Protein AF-A0AA38VR57-F1 (afdb_monomer_lite)

Structure (mmCIF, N/CA/C/O backbone):
data_AF-A0AA38VR57-F1
#
_entry.id   AF-A0AA38VR57-F1
#
loop_
_atom_site.group_PDB
_atom_site.id
_atom_site.type_symbol
_atom_site.label_atom_id
_atom_site.label_alt_id
_atom_site.label_comp_id
_atom_site.label_asym_id
_atom_site.label_entity_id
_atom_site.label_seq_id
_atom_site.pdbx_PDB_ins_code
_atom_site.Cartn_x
_atom_site.Cartn_y
_atom_site.Cartn_z
_atom_site.occupancy
_atom_site.B_iso_or_equiv
_atom_site.auth_seq_id
_atom_site.auth_comp_id
_atom_site.auth_asym_id
_atom_site.auth_atom_id
_atom_site.pdbx_PDB_model_num
ATOM 1 N N . ASN A 1 1 ? 16.086 68.504 -66.318 1.00 46.09 1 ASN A N 1
ATOM 2 C CA . ASN A 1 1 ? 17.319 67.705 -66.179 1.00 46.09 1 ASN A CA 1
ATOM 3 C C . ASN A 1 1 ? 16.968 66.318 -65.694 1.00 46.09 1 ASN A C 1
ATOM 5 O O . ASN A 1 1 ? 16.689 66.130 -64.519 1.00 46.09 1 ASN A O 1
ATOM 9 N N . ASN A 1 2 ? 16.895 65.403 -66.658 1.00 40.47 2 ASN A N 1
ATOM 10 C CA . ASN A 1 2 ? 16.592 63.986 -66.500 1.00 40.47 2 ASN A CA 1
ATOM 11 C C . ASN A 1 2 ? 17.772 63.270 -65.837 1.00 40.47 2 ASN A C 1
ATOM 13 O O . ASN A 1 2 ? 18.887 63.416 -66.328 1.00 40.47 2 ASN A O 1
ATOM 17 N N . ASN A 1 3 ? 17.522 62.457 -64.809 1.00 44.88 3 ASN A N 1
ATOM 18 C CA . ASN A 1 3 ? 18.455 61.413 -64.392 1.00 44.88 3 ASN A CA 1
ATOM 19 C C . ASN A 1 3 ? 17.760 60.052 -64.471 1.00 44.88 3 ASN A C 1
ATOM 21 O O . ASN A 1 3 ? 16.764 59.792 -63.799 1.00 44.88 3 ASN A O 1
ATOM 25 N N . ASN A 1 4 ? 18.306 59.239 -65.373 1.00 42.28 4 ASN A N 1
ATOM 26 C CA . ASN A 1 4 ? 17.893 57.904 -65.771 1.00 42.28 4 ASN A CA 1
ATOM 27 C C . ASN A 1 4 ? 18.107 56.882 -64.647 1.00 42.28 4 ASN A C 1
ATOM 29 O O . ASN A 1 4 ? 19.244 56.664 -64.236 1.00 42.28 4 ASN A O 1
ATOM 33 N N . ASN A 1 5 ? 17.051 56.167 -64.258 1.00 47.72 5 ASN A N 1
ATOM 34 C CA . ASN A 1 5 ? 17.167 54.860 -63.610 1.00 47.72 5 ASN A CA 1
ATOM 35 C C . ASN A 1 5 ? 16.905 53.778 -64.664 1.00 47.72 5 ASN A C 1
ATOM 37 O O . ASN A 1 5 ? 15.767 53.358 -64.865 1.00 47.72 5 ASN A O 1
ATOM 41 N N . ASN A 1 6 ? 17.962 53.348 -65.356 1.00 47.97 6 ASN A N 1
ATOM 42 C CA . ASN A 1 6 ? 17.912 52.167 -66.214 1.00 47.97 6 ASN A CA 1
ATOM 43 C C . ASN A 1 6 ? 18.216 50.919 -65.377 1.00 47.97 6 ASN A C 1
ATOM 45 O O . ASN A 1 6 ? 19.360 50.672 -64.999 1.00 47.97 6 ASN A O 1
ATOM 49 N N . ASN A 1 7 ? 17.172 50.128 -65.131 1.00 48.41 7 ASN A N 1
ATOM 50 C CA . ASN A 1 7 ? 17.270 48.723 -64.750 1.00 48.41 7 ASN A CA 1
ATOM 51 C C . ASN A 1 7 ? 17.900 47.934 -65.904 1.00 48.41 7 ASN A C 1
ATOM 53 O O . ASN A 1 7 ? 17.244 47.714 -66.920 1.00 48.41 7 ASN A O 1
ATOM 57 N N . ASN A 1 8 ? 19.136 47.465 -65.734 1.00 44.84 8 ASN A N 1
ATOM 58 C CA . ASN A 1 8 ? 19.707 46.435 -66.598 1.00 44.84 8 ASN A CA 1
ATOM 59 C C . ASN A 1 8 ? 19.659 45.080 -65.886 1.00 44.84 8 ASN A C 1
ATOM 61 O O . ASN A 1 8 ? 20.440 44.801 -64.978 1.00 44.84 8 ASN A O 1
ATOM 65 N N . ASN A 1 9 ? 18.726 44.244 -66.344 1.00 49.62 9 ASN A N 1
ATOM 66 C CA . ASN A 1 9 ? 18.709 42.803 -66.131 1.00 49.62 9 ASN A CA 1
ATOM 67 C C . ASN A 1 9 ? 19.935 42.179 -66.809 1.00 49.62 9 ASN A C 1
ATOM 69 O O . ASN A 1 9 ? 19.985 42.120 -68.036 1.00 49.62 9 ASN A O 1
ATOM 73 N N . ASN A 1 10 ? 20.879 41.654 -66.030 1.00 44.00 10 ASN A N 1
ATOM 74 C CA . ASN A 1 10 ? 21.883 40.726 -66.544 1.00 44.00 10 ASN A CA 1
ATOM 75 C C . ASN A 1 10 ? 21.468 39.290 -66.208 1.00 44.00 10 ASN A C 1
ATOM 77 O O . ASN A 1 10 ? 21.680 38.801 -65.100 1.00 44.00 10 ASN A O 1
ATOM 81 N N . ASN A 1 11 ? 20.885 38.627 -67.207 1.00 48.88 11 ASN A N 1
ATOM 82 C CA . ASN A 1 11 ? 20.801 37.174 -67.295 1.00 48.88 11 ASN A CA 1
ATOM 83 C C . ASN A 1 11 ? 22.211 36.608 -67.499 1.00 48.88 11 ASN A C 1
ATOM 85 O O . ASN A 1 11 ? 22.776 36.783 -68.574 1.00 48.88 11 ASN A O 1
ATOM 89 N N . ASN A 1 12 ? 22.735 35.869 -66.522 1.00 45.16 12 ASN A N 1
ATOM 90 C CA . ASN A 1 12 ? 23.847 34.948 -66.746 1.00 45.16 12 ASN A CA 1
ATOM 91 C C . ASN A 1 12 ? 23.388 33.523 -66.422 1.00 45.16 12 ASN A C 1
ATOM 93 O O . ASN A 1 12 ? 23.375 33.095 -65.270 1.00 45.16 12 ASN A O 1
ATOM 97 N N . ASN A 1 13 ? 23.011 32.800 -67.479 1.00 50.00 13 ASN A N 1
ATOM 98 C CA . ASN A 1 13 ? 22.913 31.346 -67.495 1.00 50.00 13 ASN A CA 1
ATOM 99 C C . ASN A 1 13 ? 24.318 30.757 -67.330 1.00 50.00 13 ASN A C 1
ATOM 101 O O . ASN A 1 13 ? 25.125 30.865 -68.249 1.00 50.00 13 ASN A O 1
ATOM 105 N N . ASN A 1 14 ? 24.584 30.081 -66.214 1.00 44.97 14 ASN A N 1
ATOM 106 C CA . ASN A 1 14 ? 25.700 29.143 -66.107 1.00 44.97 14 ASN A CA 1
ATOM 107 C C . ASN A 1 14 ? 25.153 27.757 -65.752 1.00 44.97 14 ASN A C 1
ATOM 109 O O . ASN A 1 14 ? 24.898 27.442 -64.591 1.00 44.97 14 ASN A O 1
ATOM 113 N N . ASN A 1 15 ? 24.976 26.936 -66.789 1.00 50.12 15 ASN A N 1
ATOM 114 C CA . ASN A 1 15 ? 24.781 25.495 -66.679 1.00 50.12 15 ASN A CA 1
ATOM 115 C C . ASN A 1 15 ? 26.107 24.846 -66.267 1.00 50.12 15 ASN A C 1
ATOM 117 O O . ASN A 1 15 ? 26.969 24.624 -67.114 1.00 50.12 15 ASN A O 1
ATOM 121 N N . ASN A 1 16 ? 26.251 24.493 -64.990 1.00 45.62 16 ASN A N 1
ATOM 122 C CA . ASN A 1 16 ? 27.310 23.594 -64.536 1.00 45.62 16 ASN A CA 1
ATOM 123 C C . ASN A 1 16 ? 26.733 22.188 -64.326 1.00 45.62 16 ASN A C 1
ATOM 125 O O . ASN A 1 16 ? 26.230 21.859 -63.253 1.00 45.62 16 ASN A O 1
ATOM 129 N N . ASN A 1 17 ? 26.829 21.356 -65.366 1.00 46.78 17 ASN A N 1
ATOM 130 C CA . ASN A 1 17 ? 26.665 19.907 -65.266 1.00 46.78 17 ASN A CA 1
ATOM 131 C C . ASN A 1 17 ? 27.941 19.298 -64.668 1.00 46.78 17 ASN A C 1
ATOM 133 O O . ASN A 1 17 ? 28.891 19.016 -65.396 1.00 46.78 17 ASN A O 1
ATOM 137 N N . ASN A 1 18 ? 27.952 19.059 -63.357 1.00 42.88 18 ASN A N 1
ATOM 138 C CA . ASN A 1 18 ? 28.965 18.219 -62.716 1.00 42.88 18 ASN A CA 1
ATOM 139 C C . ASN A 1 18 ? 28.418 16.794 -62.547 1.00 42.88 18 ASN A C 1
ATOM 141 O O . ASN A 1 18 ? 27.719 16.490 -61.581 1.00 42.88 18 ASN A O 1
ATOM 145 N N . ASN A 1 19 ? 28.758 15.919 -63.497 1.00 46.53 19 ASN A N 1
ATOM 146 C CA . ASN A 1 19 ? 28.608 14.469 -63.370 1.00 46.53 19 ASN A CA 1
ATOM 147 C C . ASN A 1 19 ? 29.646 13.933 -62.371 1.00 46.53 19 ASN A C 1
ATOM 149 O O . ASN A 1 19 ? 30.775 13.619 -62.745 1.00 46.53 19 ASN A O 1
ATOM 153 N N . ASN A 1 20 ? 29.256 13.802 -61.103 1.00 45.47 20 ASN A N 1
ATOM 154 C CA . ASN A 1 20 ? 30.040 13.074 -60.108 1.00 45.47 20 ASN A CA 1
ATOM 155 C C . ASN A 1 20 ? 29.712 11.575 -60.178 1.00 45.47 20 ASN A C 1
ATOM 157 O O . ASN A 1 20 ? 28.766 11.098 -59.553 1.00 45.47 20 ASN A O 1
ATOM 161 N N . ASN A 1 21 ? 30.529 10.831 -60.927 1.00 49.72 21 ASN A N 1
ATOM 162 C CA . ASN A 1 21 ? 30.615 9.374 -60.836 1.00 49.72 21 ASN A CA 1
ATOM 163 C C . ASN A 1 21 ? 31.304 8.983 -59.519 1.00 49.72 21 ASN A C 1
ATOM 165 O O . ASN A 1 21 ? 32.524 8.837 -59.473 1.00 49.72 21 ASN A O 1
ATOM 169 N N . ASN A 1 22 ? 30.523 8.783 -58.457 1.00 48.41 22 ASN A N 1
ATOM 170 C CA . ASN A 1 22 ? 31.012 8.173 -57.222 1.00 48.41 22 ASN A CA 1
ATOM 171 C C . ASN A 1 22 ? 30.665 6.679 -57.211 1.00 48.41 22 ASN A C 1
ATOM 173 O O . ASN A 1 22 ? 29.542 6.282 -56.902 1.00 48.41 22 ASN A O 1
ATOM 177 N N . ASN A 1 23 ? 31.659 5.851 -57.544 1.00 51.09 23 ASN A N 1
ATOM 178 C CA . ASN A 1 23 ? 31.654 4.414 -57.279 1.00 51.09 23 ASN A CA 1
ATOM 179 C C . ASN A 1 23 ? 31.620 4.179 -55.760 1.00 51.09 23 ASN A C 1
ATOM 181 O O . ASN A 1 23 ? 32.651 4.208 -55.089 1.00 51.09 23 ASN A O 1
ATOM 185 N N . ASN A 1 24 ? 30.426 3.945 -55.219 1.00 51.12 24 ASN A N 1
ATOM 186 C CA . ASN A 1 24 ? 30.230 3.609 -53.813 1.00 51.12 24 ASN A CA 1
ATOM 187 C C . ASN A 1 24 ? 30.479 2.107 -53.592 1.00 51.12 24 ASN A C 1
ATOM 189 O O . ASN A 1 24 ? 29.567 1.291 -53.716 1.00 51.12 24 ASN A O 1
ATOM 193 N N . ASN A 1 25 ? 31.708 1.746 -53.214 1.00 60.03 25 ASN A N 1
ATOM 194 C CA . ASN A 1 25 ? 31.976 0.497 -52.496 1.00 60.03 25 ASN A CA 1
ATOM 195 C C . ASN A 1 25 ? 31.296 0.575 -51.117 1.00 60.03 25 ASN A C 1
ATOM 197 O O . ASN A 1 25 ? 31.858 1.113 -50.164 1.00 60.03 25 ASN A O 1
ATOM 201 N N . ILE A 1 26 ? 30.063 0.077 -51.019 1.00 59.81 26 ILE A N 1
ATOM 202 C CA . ILE A 1 26 ? 29.307 0.003 -49.764 1.00 59.81 26 ILE A CA 1
ATOM 203 C C . ILE A 1 26 ? 29.828 -1.204 -48.980 1.00 59.81 26 ILE A C 1
ATOM 205 O O . ILE A 1 26 ? 29.540 -2.351 -49.318 1.00 59.81 26 ILE A O 1
ATOM 209 N N . ALA A 1 27 ? 30.620 -0.947 -47.939 1.00 66.44 27 ALA A N 1
ATOM 210 C CA . ALA A 1 27 ? 30.938 -1.960 -46.939 1.00 66.44 27 ALA A CA 1
ATOM 211 C C . ALA A 1 27 ? 29.632 -2.473 -46.292 1.00 66.44 27 ALA A C 1
ATOM 213 O O . ALA A 1 27 ? 28.723 -1.668 -46.058 1.00 66.44 27 ALA A O 1
ATOM 214 N N . PRO A 1 28 ? 29.506 -3.783 -45.999 1.00 67.81 28 PRO A N 1
ATOM 215 C CA . PRO A 1 28 ? 28.326 -4.306 -45.321 1.00 67.81 28 PRO A CA 1
ATOM 216 C C . PRO A 1 28 ? 28.147 -3.595 -43.970 1.00 67.81 28 PRO A C 1
ATOM 218 O O . PRO A 1 28 ? 29.144 -3.290 -43.306 1.00 67.81 28 PRO A O 1
ATOM 221 N N . PRO A 1 29 ? 26.901 -3.310 -43.547 1.00 69.38 29 PRO A N 1
ATOM 222 C CA . PRO A 1 29 ? 26.659 -2.687 -42.254 1.00 69.38 29 PRO A CA 1
ATOM 223 C C . PRO A 1 29 ? 27.287 -3.553 -41.152 1.00 69.38 29 PRO A C 1
ATOM 225 O O . PRO A 1 29 ? 27.213 -4.783 -41.238 1.00 69.38 29 PRO A O 1
ATOM 228 N N . PRO A 1 30 ? 27.905 -2.950 -40.118 1.00 68.44 30 PRO A N 1
ATOM 229 C CA . PRO A 1 30 ? 28.429 -3.721 -39.003 1.00 68.44 30 PRO A CA 1
ATOM 230 C C . PRO A 1 30 ? 27.287 -4.559 -38.429 1.00 68.44 30 PRO A C 1
ATOM 232 O O . PRO A 1 30 ? 26.210 -4.025 -38.150 1.00 68.44 30 PRO A O 1
ATOM 235 N N . PHE A 1 31 ? 27.517 -5.866 -38.284 1.00 62.00 31 PHE A N 1
ATOM 236 C CA . PHE A 1 31 ? 26.607 -6.770 -37.591 1.00 62.00 31 PHE A CA 1
ATOM 237 C C . PHE A 1 31 ? 26.287 -6.160 -36.222 1.00 62.00 31 PHE A C 1
ATOM 239 O O . PHE A 1 31 ? 27.109 -6.204 -35.306 1.00 62.00 31 PHE A O 1
ATOM 246 N N . ARG A 1 32 ? 25.101 -5.552 -36.076 1.00 63.62 32 ARG A N 1
ATOM 247 C CA . ARG A 1 32 ? 24.577 -5.239 -34.750 1.00 63.62 32 ARG A CA 1
ATOM 248 C C . ARG A 1 32 ? 24.351 -6.587 -34.078 1.00 63.62 32 ARG A C 1
ATOM 250 O O . ARG A 1 32 ? 23.602 -7.390 -34.642 1.00 63.62 32 ARG A O 1
ATOM 257 N N . PRO A 1 33 ? 24.953 -6.861 -32.907 1.00 67.25 33 PRO A N 1
ATOM 258 C CA . PRO A 1 33 ? 24.466 -7.970 -32.104 1.00 67.25 33 PRO A CA 1
ATOM 259 C C . PRO A 1 33 ? 22.957 -7.760 -31.908 1.00 67.25 33 PRO A C 1
ATOM 261 O O . PRO A 1 33 ? 22.529 -6.597 -31.829 1.00 67.25 33 PRO A O 1
ATOM 264 N N . PRO A 1 34 ? 22.142 -8.833 -31.877 1.00 62.31 34 PRO A N 1
ATOM 265 C CA . PRO A 1 34 ? 20.724 -8.695 -31.567 1.00 62.31 34 PRO A CA 1
ATOM 266 C C . PRO A 1 34 ? 20.645 -7.833 -30.316 1.00 62.31 34 PRO A C 1
ATOM 268 O O . PRO A 1 34 ? 21.359 -8.113 -29.351 1.00 62.31 34 PRO A O 1
ATOM 271 N N . SER A 1 35 ? 19.894 -6.728 -30.379 1.00 63.88 35 SER A N 1
ATOM 272 C CA . SER A 1 35 ? 19.738 -5.829 -29.241 1.00 63.88 35 SER A CA 1
ATOM 273 C C . SER A 1 35 ? 19.383 -6.708 -28.056 1.00 63.88 35 SER A C 1
ATOM 275 O O . SER A 1 35 ? 18.309 -7.312 -28.064 1.00 63.88 35 SER A O 1
ATOM 277 N N . GLN A 1 36 ? 20.310 -6.875 -27.110 1.00 64.62 36 GLN A N 1
ATOM 278 C CA . GLN A 1 36 ? 20.028 -7.619 -25.897 1.00 64.62 36 GLN A CA 1
ATOM 279 C C . GLN A 1 36 ? 18.834 -6.902 -25.293 1.00 64.62 36 GLN A C 1
ATOM 281 O O . GLN A 1 36 ? 18.963 -5.750 -24.876 1.00 64.62 36 GLN A O 1
ATOM 286 N N . ALA A 1 37 ? 17.659 -7.532 -25.363 1.00 66.06 37 ALA A N 1
ATOM 287 C CA . ALA A 1 37 ? 16.491 -7.027 -24.678 1.00 66.06 37 ALA A CA 1
ATOM 288 C C . ALA A 1 37 ? 16.947 -6.843 -23.234 1.00 66.06 37 ALA A C 1
ATOM 290 O O . ALA A 1 37 ? 17.426 -7.792 -22.604 1.00 66.06 37 ALA A O 1
ATOM 291 N N . SER A 1 38 ? 16.948 -5.595 -22.773 1.00 67.94 38 SER A N 1
ATOM 292 C CA . SER A 1 38 ? 17.384 -5.263 -21.429 1.00 67.94 38 SER A CA 1
ATOM 293 C C . SER A 1 38 ? 16.610 -6.152 -20.465 1.00 67.94 38 SER A C 1
ATOM 295 O O . SER A 1 38 ? 15.400 -6.335 -20.617 1.00 67.94 38 SER A O 1
ATOM 297 N N . HIS A 1 39 ? 17.324 -6.761 -19.514 1.00 76.56 39 HIS A N 1
ATOM 298 C CA . HIS A 1 39 ? 16.710 -7.652 -18.535 1.00 76.56 39 HIS A CA 1
ATOM 299 C C . HIS A 1 39 ? 15.471 -6.957 -17.947 1.00 76.56 39 HIS A C 1
ATOM 301 O O . HIS A 1 39 ? 15.585 -5.788 -17.575 1.00 76.56 39 HIS A O 1
ATOM 307 N N . PRO A 1 40 ? 14.303 -7.618 -17.844 1.00 75.62 40 PRO A N 1
ATOM 308 C CA . PRO A 1 40 ? 13.045 -6.949 -17.507 1.00 75.62 40 PRO A CA 1
ATOM 309 C C . PRO A 1 40 ? 13.106 -6.168 -16.187 1.00 75.62 40 PRO A C 1
ATOM 311 O O . PRO A 1 40 ? 12.442 -5.150 -16.045 1.00 75.62 40 PRO A O 1
ATOM 314 N N . ALA A 1 41 ? 13.974 -6.576 -15.254 1.00 75.88 41 ALA A N 1
ATOM 315 C CA . ALA A 1 41 ? 14.236 -5.847 -14.007 1.00 75.88 41 ALA A CA 1
ATOM 316 C C . ALA A 1 41 ? 14.845 -4.438 -14.178 1.00 75.88 41 ALA A C 1
ATOM 318 O O . ALA A 1 41 ? 14.770 -3.618 -13.264 1.00 75.88 41 ALA A O 1
ATOM 319 N N . LEU A 1 42 ? 15.466 -4.159 -15.324 1.00 76.44 42 LEU A N 1
ATOM 320 C CA . LEU A 1 42 ? 16.041 -2.859 -15.674 1.00 76.44 42 LEU A CA 1
ATOM 321 C C . LEU A 1 42 ? 15.040 -1.955 -16.404 1.00 76.44 42 LEU A C 1
ATOM 323 O O . LEU A 1 42 ? 15.339 -0.786 -16.634 1.00 76.44 42 LEU A O 1
ATOM 327 N N . LEU A 1 43 ? 13.867 -2.476 -16.779 1.00 79.50 43 LEU A N 1
ATOM 328 C CA . LEU A 1 43 ? 12.809 -1.662 -17.364 1.00 79.50 43 LEU A CA 1
ATOM 329 C C . LEU A 1 43 ? 12.263 -0.707 -16.301 1.00 79.50 43 LEU A C 1
ATOM 331 O O . LEU A 1 43 ? 11.990 -1.111 -15.166 1.00 79.50 43 LEU A O 1
ATOM 335 N N . LEU A 1 44 ? 12.065 0.553 -16.692 1.00 74.31 44 LEU A N 1
ATOM 336 C CA . LEU A 1 44 ? 11.533 1.592 -15.813 1.00 74.31 44 LEU A CA 1
ATOM 337 C C . LEU A 1 44 ? 10.200 1.161 -15.191 1.00 74.31 44 LEU A C 1
ATOM 339 O O . LEU A 1 44 ? 10.016 1.327 -13.992 1.00 74.31 44 LEU A O 1
ATOM 343 N N . ASP A 1 45 ? 9.322 0.529 -15.970 1.00 71.81 45 ASP A N 1
ATOM 344 C CA . ASP A 1 45 ? 8.023 0.039 -15.497 1.00 71.81 45 ASP A CA 1
ATOM 345 C C . ASP A 1 45 ? 8.170 -0.988 -14.370 1.00 71.81 45 ASP A C 1
ATOM 347 O O . ASP A 1 45 ? 7.422 -0.972 -13.392 1.00 71.81 45 ASP A O 1
ATOM 351 N N . HIS A 1 46 ? 9.168 -1.870 -14.471 1.00 73.50 46 HIS A N 1
ATOM 352 C CA . HIS A 1 46 ? 9.429 -2.878 -13.450 1.00 73.50 46 HIS A CA 1
ATOM 353 C C . HIS A 1 46 ? 9.924 -2.235 -12.151 1.00 73.50 46 HIS A C 1
ATOM 355 O O . HIS A 1 46 ? 9.457 -2.573 -11.064 1.00 73.50 46 HIS A O 1
ATOM 361 N N . GLN A 1 47 ? 10.823 -1.258 -12.262 1.00 78.75 47 GLN A N 1
ATOM 362 C CA . GLN A 1 47 ? 11.337 -0.507 -11.116 1.00 78.75 47 GLN A CA 1
ATOM 363 C C . GLN A 1 47 ? 10.257 0.382 -10.486 1.00 78.75 47 GLN A C 1
ATOM 365 O O . GLN A 1 47 ? 10.160 0.474 -9.261 1.00 78.75 47 GLN A O 1
ATOM 370 N N . GLN A 1 48 ? 9.404 0.998 -11.308 1.00 77.69 48 GLN A N 1
ATOM 371 C CA . GLN A 1 48 ? 8.314 1.854 -10.857 1.00 77.69 48 GLN A CA 1
ATOM 372 C C . GLN A 1 48 ? 7.273 1.085 -10.050 1.00 77.69 48 GLN A C 1
ATOM 374 O O . GLN A 1 48 ? 6.814 1.620 -9.049 1.00 77.69 48 GLN A O 1
ATOM 379 N N . ARG A 1 49 ? 6.956 -0.172 -10.389 1.00 75.12 49 ARG A N 1
ATOM 380 C CA . ARG A 1 49 ? 6.026 -1.009 -9.599 1.00 75.12 49 ARG A CA 1
ATOM 381 C C . ARG A 1 49 ? 6.472 -1.161 -8.149 1.00 75.12 49 ARG A C 1
ATOM 383 O O . ARG A 1 49 ? 5.685 -0.973 -7.224 1.00 75.12 49 ARG A O 1
ATOM 390 N N . TRP A 1 50 ? 7.751 -1.464 -7.943 1.00 70.56 50 TRP A N 1
ATOM 391 C CA . TRP A 1 50 ? 8.327 -1.632 -6.604 1.00 70.56 50 TRP A CA 1
ATOM 392 C C . TRP A 1 50 ? 8.530 -0.287 -5.907 1.00 70.56 50 TRP A C 1
ATOM 394 O O . TRP A 1 50 ? 8.509 -0.191 -4.680 1.00 70.56 50 TRP A O 1
ATOM 404 N N . PHE A 1 51 ? 8.686 0.777 -6.693 1.00 76.00 51 PHE A N 1
ATOM 405 C CA . PHE A 1 51 ? 8.776 2.129 -6.177 1.00 76.00 51 PHE A CA 1
ATOM 406 C C . PHE A 1 51 ? 7.414 2.741 -5.813 1.00 76.00 51 PHE A C 1
ATOM 408 O O . PHE A 1 51 ? 7.358 3.543 -4.889 1.00 76.00 51 PHE A O 1
ATOM 415 N N . THR A 1 52 ? 6.311 2.426 -6.480 1.00 76.62 52 THR A N 1
ATOM 416 C CA . THR A 1 52 ? 4.997 2.998 -6.149 1.00 76.62 52 THR A CA 1
ATOM 417 C C . THR A 1 52 ? 4.253 2.101 -5.169 1.00 76.62 52 THR A C 1
ATOM 419 O O . THR A 1 52 ? 3.624 2.605 -4.238 1.00 76.62 52 THR A O 1
ATOM 422 N N . GLY A 1 53 ? 4.352 0.780 -5.335 1.00 77.25 53 GLY A N 1
ATOM 423 C CA . GLY A 1 53 ? 3.478 -0.186 -4.675 1.00 77.25 53 GLY A CA 1
ATOM 424 C C . GLY A 1 53 ? 2.088 -0.299 -5.297 1.00 77.25 53 GLY A C 1
ATOM 425 O O . GLY A 1 53 ? 1.228 -0.966 -4.725 1.00 77.25 53 GLY A O 1
ATOM 426 N N . TRP A 1 54 ? 1.874 0.364 -6.436 1.00 79.12 54 TRP A N 1
ATOM 427 C CA . TRP A 1 54 ? 0.646 0.365 -7.231 1.00 79.12 54 TRP A CA 1
ATOM 428 C C . TRP A 1 54 ? 0.980 -0.112 -8.651 1.00 79.12 54 TRP A C 1
ATOM 430 O O . TRP A 1 54 ? 2.120 0.011 -9.096 1.00 79.12 54 TRP A O 1
ATOM 440 N N . GLY A 1 55 ? -0.009 -0.614 -9.393 1.00 76.88 55 GLY A N 1
ATOM 441 C CA . GLY A 1 55 ? 0.185 -0.950 -10.810 1.00 76.88 55 GLY A CA 1
ATOM 442 C C . GLY A 1 55 ? 0.887 -2.280 -11.086 1.00 76.88 55 GLY A C 1
ATOM 443 O O . GLY A 1 55 ? 1.414 -2.476 -12.180 1.00 76.88 55 GLY A O 1
ATOM 444 N N . ASP A 1 56 ? 0.918 -3.186 -10.110 1.00 80.38 56 ASP A N 1
ATOM 445 C CA . ASP A 1 56 ? 1.342 -4.574 -10.308 1.00 80.38 56 ASP A CA 1
ATOM 446 C C . ASP A 1 56 ? 0.171 -5.537 -10.582 1.00 80.38 56 ASP A C 1
ATOM 448 O O . ASP A 1 56 ? 0.402 -6.681 -10.960 1.00 80.38 56 ASP A O 1
ATOM 452 N N . ASP A 1 57 ? -1.073 -5.071 -10.429 1.00 82.62 57 ASP A N 1
ATOM 453 C CA . ASP A 1 57 ? -2.298 -5.781 -10.808 1.00 82.62 57 ASP A CA 1
ATOM 454 C C . ASP A 1 57 ? -2.703 -5.396 -12.242 1.00 82.62 57 ASP A C 1
ATOM 456 O O . ASP A 1 57 ? -3.030 -4.228 -12.474 1.00 82.62 57 ASP A O 1
ATOM 460 N N . PRO A 1 58 ? -2.703 -6.333 -13.209 1.00 77.44 58 PRO A N 1
ATOM 461 C CA . PRO A 1 58 ? -3.095 -6.039 -14.587 1.00 77.44 58 PRO A CA 1
ATOM 462 C C . PRO A 1 58 ? -4.586 -5.701 -14.734 1.00 77.44 58 PRO A C 1
ATOM 464 O O . PRO A 1 58 ? -4.982 -5.174 -15.771 1.00 77.44 58 PRO A O 1
ATOM 467 N N . PHE A 1 59 ? -5.413 -5.995 -13.725 1.00 78.75 59 PHE A N 1
ATOM 468 C CA . PHE A 1 59 ? -6.853 -5.734 -13.747 1.00 78.75 59 PHE A CA 1
ATOM 469 C C . PHE A 1 59 ? -7.248 -4.453 -12.997 1.00 78.75 59 PHE A C 1
ATOM 471 O O . PHE A 1 59 ? -8.419 -4.064 -13.028 1.00 78.75 59 PHE A O 1
ATOM 478 N N . ASP A 1 60 ? -6.308 -3.791 -12.313 1.00 77.19 60 ASP A N 1
ATOM 479 C CA . ASP A 1 60 ? -6.594 -2.566 -11.568 1.00 77.19 60 ASP A CA 1
ATOM 480 C C . ASP A 1 60 ? -6.391 -1.329 -12.453 1.00 77.19 60 ASP A C 1
ATOM 482 O O . ASP A 1 60 ? -5.271 -0.906 -12.732 1.00 77.19 60 ASP A O 1
ATOM 486 N N . ASN A 1 61 ? -7.503 -0.719 -12.870 1.00 70.06 61 ASN A N 1
ATOM 487 C CA . ASN A 1 61 ? -7.514 0.517 -13.658 1.00 70.06 61 ASN A CA 1
ATOM 488 C C . ASN A 1 61 ? -7.391 1.786 -12.791 1.00 70.06 61 ASN A C 1
ATOM 490 O O . ASN A 1 61 ? -7.614 2.896 -13.279 1.00 70.06 61 ASN A O 1
ATOM 494 N N . ALA A 1 62 ? -7.106 1.656 -11.489 1.00 72.00 62 ALA A N 1
ATOM 495 C CA . ALA A 1 62 ? -6.961 2.811 -10.616 1.00 72.00 62 ALA A CA 1
ATOM 496 C C . ALA A 1 62 ? -5.735 3.664 -11.003 1.00 72.00 62 ALA A C 1
ATOM 498 O O . ALA A 1 62 ? -4.668 3.123 -11.306 1.00 72.00 62 ALA A O 1
ATOM 499 N N . PRO A 1 63 ? -5.840 5.005 -10.931 1.00 70.06 63 PRO A N 1
ATOM 500 C CA . PRO A 1 63 ? -4.701 5.879 -11.167 1.00 70.06 63 PRO A CA 1
ATOM 501 C C . PRO A 1 63 ? -3.582 5.559 -10.170 1.00 70.06 63 PRO A C 1
ATOM 503 O O . PRO A 1 63 ? -3.777 5.591 -8.949 1.00 70.06 63 PRO A O 1
ATOM 506 N N . GLN A 1 64 ? -2.407 5.238 -10.707 1.00 76.38 64 GLN A N 1
ATOM 507 C CA . GLN A 1 64 ? -1.238 4.868 -9.920 1.00 76.38 64 GLN A CA 1
ATOM 508 C C . GLN A 1 64 ? -0.722 6.094 -9.169 1.00 76.38 64 GLN A C 1
ATOM 510 O O . GLN A 1 64 ? -0.522 7.165 -9.742 1.00 76.38 64 GLN A O 1
ATOM 515 N N . LYS A 1 65 ? -0.529 5.946 -7.858 1.00 80.81 65 LYS A N 1
ATOM 516 C CA . LYS A 1 65 ? -0.048 7.037 -7.010 1.00 80.81 65 LYS A CA 1
ATOM 517 C C . LYS A 1 65 ? 1.470 7.005 -6.927 1.00 80.81 65 LYS A C 1
ATOM 519 O O . LYS A 1 65 ? 2.054 5.971 -6.607 1.00 80.81 65 LYS A O 1
ATOM 524 N N . THR A 1 66 ? 2.087 8.165 -7.118 1.00 76.06 66 THR A N 1
ATOM 525 C CA . THR A 1 66 ? 3.522 8.359 -6.906 1.00 76.06 66 THR A CA 1
ATOM 526 C C . THR A 1 66 ? 3.752 8.906 -5.497 1.00 76.06 66 THR A C 1
ATOM 528 O O . THR A 1 66 ? 3.232 9.973 -5.167 1.00 76.06 66 THR A O 1
ATOM 531 N N . PRO A 1 67 ? 4.506 8.209 -4.634 1.00 73.62 67 PRO A N 1
ATOM 532 C CA . PRO A 1 67 ? 4.856 8.741 -3.324 1.00 73.62 67 PRO A CA 1
ATOM 533 C C . PRO A 1 67 ? 5.762 9.975 -3.471 1.00 73.62 67 PRO A C 1
ATOM 535 O O . PRO A 1 67 ? 6.716 9.969 -4.246 1.00 73.62 67 PRO A O 1
ATOM 538 N N . SER A 1 68 ? 5.475 11.030 -2.704 1.00 77.50 68 SER A N 1
ATOM 539 C CA . SER A 1 68 ? 6.084 12.367 -2.837 1.00 77.50 68 SER A CA 1
ATOM 540 C C . SER A 1 68 ? 7.558 12.462 -2.428 1.00 77.50 68 SER A C 1
ATOM 542 O O . SER A 1 68 ? 8.184 13.492 -2.654 1.00 77.50 68 SER A O 1
ATOM 544 N N . LEU A 1 69 ? 8.127 11.404 -1.845 1.00 76.06 69 LEU A N 1
ATOM 545 C CA . LEU A 1 69 ? 9.501 11.401 -1.335 1.00 76.06 69 LEU A CA 1
ATOM 546 C C . LEU A 1 69 ? 10.563 11.322 -2.455 1.00 76.06 69 LEU A C 1
ATOM 548 O O . LEU A 1 69 ? 11.730 11.596 -2.211 1.00 76.06 69 LEU A O 1
ATOM 552 N N . GLY A 1 70 ? 10.182 10.966 -3.688 1.00 78.75 70 GLY A N 1
ATOM 553 C CA . GLY A 1 70 ? 11.121 10.785 -4.803 1.00 78.75 70 GLY A CA 1
ATOM 554 C C . GLY A 1 70 ? 12.015 9.541 -4.663 1.00 78.75 70 GLY A C 1
ATOM 555 O O . GLY A 1 70 ? 12.117 8.938 -3.594 1.00 78.75 70 GLY A O 1
ATOM 556 N N . LEU A 1 71 ? 12.662 9.131 -5.762 1.00 76.56 71 LEU A N 1
ATOM 557 C CA . LEU A 1 71 ? 13.428 7.874 -5.838 1.00 76.56 71 LEU A CA 1
ATOM 558 C C . LEU A 1 71 ? 14.527 7.790 -4.762 1.00 76.56 71 LEU A C 1
ATOM 560 O O . LEU A 1 71 ? 14.565 6.834 -3.989 1.00 76.56 71 LEU A O 1
ATOM 564 N N . VAL A 1 72 ? 15.358 8.832 -4.663 1.00 80.69 72 VAL A N 1
ATOM 565 C CA . VAL A 1 72 ? 16.539 8.886 -3.781 1.00 80.69 72 VAL A CA 1
ATOM 566 C C . VAL A 1 72 ? 16.185 8.680 -2.305 1.00 80.69 72 VAL A C 1
ATOM 568 O O . VAL A 1 72 ? 16.862 7.939 -1.596 1.00 80.69 72 VAL A O 1
ATOM 571 N N . TRP A 1 73 ? 15.105 9.291 -1.823 1.00 76.69 73 TRP A N 1
ATOM 572 C CA . TRP A 1 73 ? 14.733 9.165 -0.414 1.00 76.69 73 TRP A CA 1
ATOM 573 C C . TRP A 1 73 ? 13.991 7.862 -0.129 1.00 76.69 73 TRP A C 1
ATOM 575 O O . TRP A 1 73 ? 14.168 7.268 0.931 1.00 76.69 73 TRP A O 1
ATOM 585 N N . THR A 1 74 ? 13.205 7.346 -1.079 1.00 78.50 74 THR A N 1
ATOM 586 C CA . THR A 1 74 ? 12.558 6.038 -0.879 1.00 78.50 74 THR A CA 1
ATOM 587 C C . THR A 1 74 ? 13.529 4.864 -0.848 1.00 78.50 74 THR A C 1
ATOM 589 O O . THR A 1 74 ? 13.184 3.820 -0.305 1.00 78.50 74 THR A O 1
ATOM 592 N N . THR A 1 75 ? 14.732 5.005 -1.407 1.00 79.88 75 THR A N 1
ATOM 593 C CA . THR A 1 75 ? 15.762 3.966 -1.288 1.00 79.88 75 THR A CA 1
ATOM 594 C C . THR A 1 75 ? 16.398 3.918 0.104 1.00 79.88 75 THR A C 1
ATOM 596 O O . THR A 1 75 ? 17.053 2.936 0.428 1.00 79.88 75 THR A O 1
ATOM 599 N N . GLN A 1 76 ? 16.196 4.943 0.942 1.00 87.44 76 GLN A N 1
ATOM 600 C CA . GLN A 1 76 ? 16.749 5.007 2.302 1.00 87.44 76 GLN A CA 1
ATOM 601 C C . GLN A 1 76 ? 15.806 4.450 3.379 1.00 87.44 76 GLN A C 1
ATOM 603 O O . GLN A 1 76 ? 16.216 4.281 4.526 1.00 87.44 76 GLN A O 1
ATOM 608 N N . ILE A 1 77 ? 14.543 4.168 3.044 1.00 86.25 77 ILE A N 1
ATOM 609 C CA . ILE A 1 77 ? 13.560 3.653 4.005 1.00 86.25 77 ILE A CA 1
ATOM 610 C C . ILE A 1 77 ? 13.527 2.124 3.992 1.00 86.25 77 ILE A C 1
ATOM 612 O O . ILE A 1 77 ? 13.476 1.488 2.942 1.00 86.25 77 ILE A O 1
ATOM 616 N N . ALA A 1 78 ? 13.523 1.525 5.183 1.00 88.00 78 ALA A N 1
ATOM 617 C CA . ALA A 1 78 ? 13.606 0.074 5.346 1.00 88.00 78 ALA A CA 1
ATOM 618 C C . ALA A 1 78 ? 12.297 -0.668 5.023 1.00 88.00 78 ALA A C 1
ATOM 620 O O . ALA A 1 78 ? 12.329 -1.870 4.773 1.00 88.00 78 ALA A O 1
ATOM 621 N N . ALA A 1 79 ? 11.148 0.017 5.052 1.00 90.25 79 ALA A N 1
ATOM 622 C CA . ALA A 1 79 ? 9.850 -0.595 4.794 1.00 90.25 79 ALA A CA 1
ATOM 623 C C . ALA A 1 79 ? 8.881 0.365 4.095 1.00 90.25 79 ALA A C 1
ATOM 625 O O . ALA A 1 79 ? 8.878 1.572 4.346 1.00 90.25 79 ALA A O 1
ATOM 626 N N . ARG A 1 80 ? 8.036 -0.190 3.222 1.00 88.44 80 ARG A N 1
ATOM 627 C CA . ARG A 1 80 ? 7.052 0.541 2.420 1.00 88.44 80 ARG A CA 1
ATOM 628 C C . ARG A 1 80 ? 5.742 -0.224 2.373 1.00 88.44 80 ARG A C 1
ATOM 630 O O . ARG A 1 80 ? 5.714 -1.393 1.988 1.00 88.44 80 ARG A O 1
ATOM 637 N N . ILE A 1 81 ? 4.660 0.459 2.731 1.00 90.50 81 ILE A N 1
ATOM 638 C CA . ILE A 1 81 ? 3.316 -0.115 2.766 1.00 90.50 81 ILE A CA 1
ATOM 639 C C . ILE A 1 81 ? 2.392 0.724 1.884 1.00 90.50 81 ILE A C 1
ATOM 641 O O . ILE A 1 81 ? 2.286 1.937 2.067 1.00 90.50 81 ILE A O 1
ATOM 645 N N . ALA A 1 82 ? 1.711 0.075 0.943 1.00 90.25 82 ALA A N 1
ATOM 646 C CA . ALA A 1 82 ? 0.652 0.679 0.147 1.00 90.25 82 ALA A CA 1
ATOM 647 C C . ALA A 1 82 ? -0.710 0.425 0.809 1.00 90.25 82 ALA A C 1
ATOM 649 O O . ALA A 1 82 ? -1.029 -0.695 1.217 1.00 90.25 82 ALA A O 1
ATOM 650 N N . LEU A 1 83 ? -1.510 1.487 0.928 1.00 92.00 83 LEU A N 1
ATOM 651 C CA . LEU A 1 83 ? -2.840 1.442 1.529 1.00 92.00 83 LEU A CA 1
ATOM 652 C C . LEU A 1 83 ? -3.9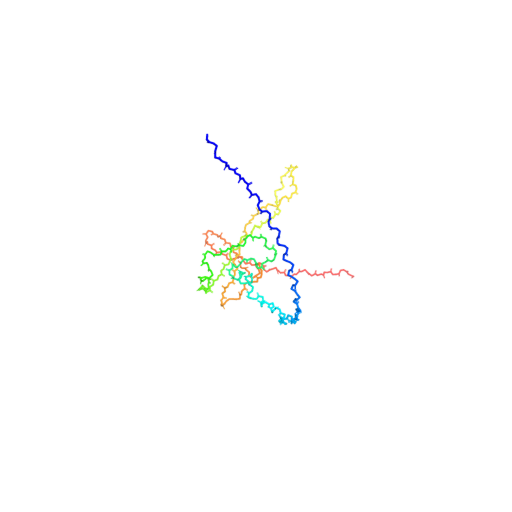12 1.504 0.447 1.00 92.00 83 LEU A C 1
ATOM 654 O O . LEU A 1 83 ? -4.049 2.510 -0.254 1.00 92.00 83 LEU A O 1
ATOM 658 N N . PHE A 1 84 ? -4.720 0.455 0.370 1.00 90.81 84 PHE A N 1
ATOM 659 C CA . PHE A 1 84 ? -5.805 0.348 -0.595 1.00 90.81 84 PHE A CA 1
ATOM 660 C C . PHE A 1 84 ? -7.153 0.560 0.080 1.00 90.81 84 PHE A C 1
ATOM 662 O O . PHE A 1 84 ? -7.370 0.157 1.223 1.00 90.81 84 PHE A O 1
ATOM 669 N N . LYS A 1 85 ? -8.084 1.175 -0.648 1.00 91.56 85 LYS A N 1
ATOM 670 C CA . LYS A 1 85 ? -9.485 1.323 -0.253 1.00 91.56 85 LYS A CA 1
ATOM 671 C C . LYS A 1 85 ? -10.340 0.929 -1.449 1.00 91.56 85 LYS A C 1
ATOM 673 O O . LYS A 1 85 ? -10.252 1.588 -2.480 1.00 91.56 85 LYS A O 1
ATOM 678 N N . ARG A 1 8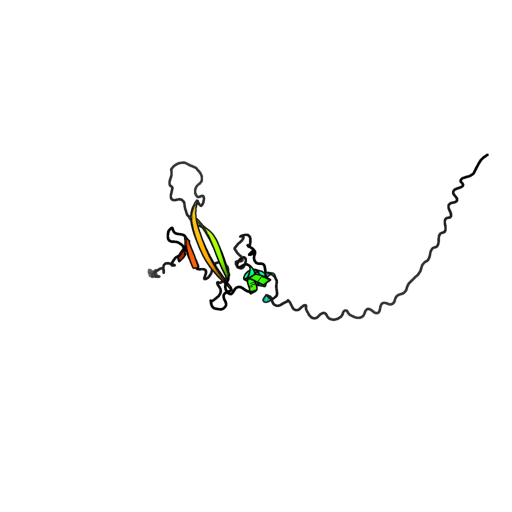6 ? -11.162 -0.111 -1.316 1.00 88.69 86 ARG A N 1
ATOM 679 C CA . ARG A 1 86 ? -12.103 -0.527 -2.367 1.00 88.69 86 ARG A CA 1
ATOM 680 C C . ARG A 1 86 ? -13.536 -0.531 -1.818 1.00 88.69 86 ARG A C 1
ATOM 682 O O . ARG A 1 86 ? -13.736 -0.894 -0.651 1.00 88.69 86 ARG A O 1
ATOM 689 N N . PRO A 1 87 ? -14.524 -0.081 -2.608 1.00 88.06 87 PRO A N 1
ATOM 690 C CA . PRO A 1 87 ? -15.928 -0.193 -2.238 1.00 88.06 87 PRO A CA 1
ATOM 691 C C . PRO A 1 87 ? -16.341 -1.668 -2.168 1.00 88.06 87 PRO A C 1
ATOM 693 O O . PRO A 1 87 ? -15.944 -2.478 -3.002 1.00 88.06 87 PRO A O 1
ATOM 696 N N . ALA A 1 88 ? -17.143 -2.021 -1.169 1.00 83.25 88 ALA A N 1
ATOM 697 C CA . ALA A 1 88 ? -17.866 -3.281 -1.129 1.00 83.25 88 ALA A CA 1
ATOM 698 C C . ALA A 1 88 ? -19.324 -2.994 -1.486 1.00 83.25 88 ALA A C 1
ATOM 700 O O . ALA A 1 88 ? -20.099 -2.475 -0.675 1.00 83.25 88 ALA A O 1
ATOM 701 N N . TYR A 1 89 ? -19.674 -3.301 -2.729 1.00 79.19 89 TYR A N 1
ATOM 702 C CA . TYR A 1 89 ? -21.052 -3.263 -3.194 1.00 79.19 89 TYR A CA 1
ATOM 703 C C . TYR A 1 89 ? -21.783 -4.517 -2.726 1.00 79.19 89 TYR A C 1
ATOM 705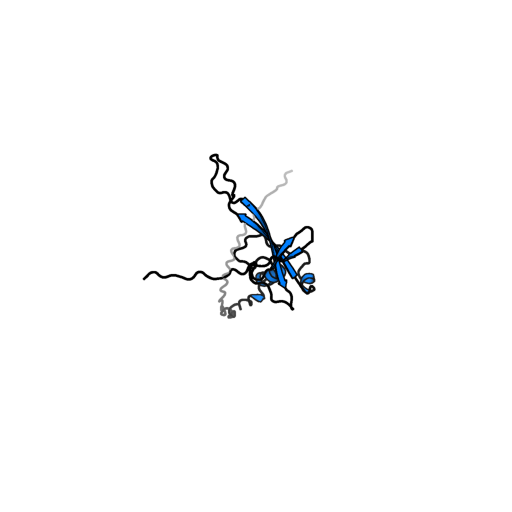 O O . TYR A 1 89 ? -21.195 -5.594 -2.617 1.00 79.19 89 TYR A O 1
ATOM 713 N N . GLY A 1 90 ? -23.076 -4.398 -2.461 1.00 70.94 90 GLY A N 1
ATOM 714 C CA . GLY A 1 90 ? -23.919 -5.577 -2.322 1.00 70.94 90 GLY A CA 1
ATOM 715 C C . GLY A 1 90 ? -25.321 -5.312 -2.822 1.00 70.94 90 GLY A C 1
ATOM 716 O O . GLY A 1 90 ? -25.690 -4.181 -3.120 1.00 70.94 90 GLY A O 1
ATOM 717 N N . ARG A 1 91 ? -26.121 -6.373 -2.900 1.00 59.62 91 ARG A N 1
ATOM 718 C CA . ARG A 1 91 ? -27.524 -6.253 -3.296 1.00 59.62 91 ARG A CA 1
ATOM 719 C C . ARG A 1 91 ? -28.287 -5.465 -2.234 1.00 59.62 91 ARG A C 1
ATOM 721 O O . ARG A 1 91 ? -28.222 -5.806 -1.045 1.00 59.62 91 ARG A O 1
ATOM 728 N N . SER A 1 92 ? -28.971 -4.401 -2.647 1.00 55.12 92 SER A N 1
ATOM 729 C CA . SER A 1 92 ? -29.926 -3.698 -1.792 1.00 55.12 92 SER A CA 1
ATOM 730 C C . SER A 1 92 ? -30.953 -4.708 -1.266 1.00 55.12 92 SER A C 1
ATOM 732 O O . SER A 1 92 ? -31.475 -5.512 -2.033 1.00 55.12 92 SER A O 1
ATOM 734 N N . ARG A 1 93 ? -31.193 -4.723 0.053 1.00 55.53 93 ARG A N 1
ATOM 735 C CA . ARG A 1 93 ? -32.283 -5.506 0.673 1.00 55.53 93 ARG A CA 1
ATOM 736 C C . ARG A 1 93 ? -33.551 -4.672 0.865 1.00 55.53 93 ARG A C 1
ATOM 738 O O . ARG A 1 93 ? -34.502 -5.164 1.459 1.00 55.53 93 ARG A O 1
ATOM 745 N N . TYR A 1 94 ? -33.560 -3.433 0.375 1.00 51.09 94 TYR A N 1
ATOM 746 C CA . TYR A 1 94 ? -34.753 -2.600 0.376 1.00 51.09 94 TYR A CA 1
ATOM 747 C C . TYR A 1 94 ? -35.684 -3.103 -0.734 1.00 51.09 94 TYR A C 1
ATOM 749 O O . TYR A 1 94 ? -35.532 -2.752 -1.899 1.00 51.09 94 TYR A O 1
ATOM 757 N N . ARG A 1 95 ? -36.588 -4.016 -0.363 1.00 49.00 95 ARG A N 1
ATOM 758 C CA . ARG A 1 95 ? -37.870 -4.193 -1.047 1.00 49.00 95 ARG A CA 1
ATOM 759 C C . ARG A 1 95 ? -38.738 -3.025 -0.595 1.00 49.00 95 ARG A C 1
ATOM 761 O O . ARG A 1 95 ? -39.305 -3.087 0.489 1.00 49.00 95 ARG A O 1
ATOM 768 N N . VAL A 1 96 ? -38.753 -1.952 -1.368 1.00 48.75 96 VAL A N 1
ATOM 769 C CA . VAL A 1 96 ? -39.855 -0.994 -1.325 1.00 48.75 96 VAL A CA 1
ATOM 770 C C . VAL A 1 96 ? -40.568 -1.185 -2.650 1.00 48.75 96 VAL A C 1
ATOM 772 O O . VAL A 1 96 ? -39.917 -1.179 -3.694 1.00 48.75 96 VAL A O 1
ATOM 775 N N . ASP A 1 97 ? -41.849 -1.535 -2.546 1.00 57.31 97 ASP A N 1
ATOM 776 C CA . ASP A 1 97 ? -42.810 -1.489 -3.644 1.00 57.31 97 ASP A CA 1
ATOM 777 C C . ASP A 1 97 ? -42.669 -0.158 -4.394 1.00 57.31 97 ASP A C 1
ATOM 779 O O . ASP A 1 97 ? -42.428 0.864 -3.758 1.00 57.31 97 ASP A O 1
ATOM 783 N N . ASP A 1 98 ? -42.837 -0.225 -5.714 1.00 50.50 98 ASP A N 1
ATOM 784 C CA . ASP A 1 98 ? -42.899 0.858 -6.712 1.00 50.50 98 ASP A CA 1
ATOM 785 C C . ASP A 1 98 ? -41.735 0.847 -7.725 1.00 50.50 98 ASP A C 1
ATOM 787 O O . ASP A 1 98 ? -40.654 1.395 -7.524 1.00 50.50 98 ASP A O 1
ATOM 791 N N . ASP A 1 99 ? -41.989 0.113 -8.814 1.00 57.19 99 ASP A N 1
ATOM 792 C CA . ASP A 1 99 ? -41.686 0.361 -10.236 1.00 57.19 99 ASP A CA 1
ATOM 793 C C . ASP A 1 99 ? -40.540 1.303 -10.681 1.00 57.19 99 ASP A C 1
ATOM 795 O O . ASP A 1 99 ? -40.647 1.931 -11.732 1.00 57.19 99 ASP A O 1
ATOM 799 N N . GLU A 1 100 ? -39.380 1.330 -10.018 1.00 50.03 100 GLU A N 1
ATOM 800 C CA . GLU A 1 100 ? -38.183 1.947 -10.616 1.00 50.03 100 GLU A CA 1
ATOM 801 C C . GLU A 1 100 ? -36.885 1.150 -10.366 1.00 50.03 100 GLU A C 1
ATOM 803 O O . GLU A 1 100 ? -36.345 1.039 -9.268 1.00 50.03 100 GLU A O 1
ATOM 808 N N . GLU A 1 101 ? -36.392 0.560 -11.458 1.00 52.62 101 GLU A N 1
ATOM 809 C CA . GLU A 1 101 ? -35.015 0.110 -11.689 1.00 52.62 101 GLU A CA 1
ATOM 810 C C . GLU A 1 101 ? -34.439 -0.985 -10.765 1.00 52.62 101 GLU A C 1
ATOM 812 O O . GLU A 1 101 ? -33.593 -0.814 -9.883 1.00 52.62 101 GLU A O 1
ATOM 817 N N . ARG A 1 102 ? -34.866 -2.206 -11.088 1.00 51.03 102 ARG A N 1
ATOM 818 C CA . ARG A 1 102 ? -34.398 -3.496 -10.578 1.00 51.03 102 ARG A CA 1
ATOM 819 C C . ARG A 1 102 ? -32.867 -3.652 -10.678 1.00 51.03 102 ARG A C 1
ATOM 821 O O . ARG A 1 102 ? -32.357 -4.255 -11.615 1.00 51.03 102 ARG A O 1
ATOM 828 N N . GLY A 1 103 ? -32.135 -3.241 -9.641 1.00 55.72 103 GLY A N 1
ATOM 829 C CA . GLY A 1 103 ? -30.841 -3.853 -9.306 1.00 55.72 103 GLY A CA 1
ATOM 830 C C . GLY A 1 103 ? -29.582 -2.992 -9.381 1.00 55.72 103 GLY A C 1
ATOM 831 O O . GLY A 1 103 ? -28.505 -3.561 -9.569 1.00 55.72 103 GLY A O 1
ATOM 832 N N . MET A 1 104 ? -29.657 -1.676 -9.165 1.00 58.84 104 MET A N 1
ATOM 833 C CA . MET A 1 104 ? -28.431 -0.884 -9.022 1.00 58.84 104 MET A CA 1
ATOM 834 C C . MET A 1 104 ? -27.582 -1.367 -7.821 1.00 58.84 104 MET A C 1
ATOM 836 O O . MET A 1 104 ? -28.103 -1.507 -6.706 1.00 58.84 104 MET A O 1
ATOM 840 N N . PRO A 1 105 ? -26.275 -1.646 -8.003 1.00 66.75 105 PRO A N 1
ATOM 841 C CA . PRO A 1 105 ? -25.393 -2.041 -6.910 1.00 66.75 105 PRO A CA 1
ATOM 842 C C . PRO A 1 105 ? -25.217 -0.879 -5.928 1.00 66.75 105 PRO A C 1
ATOM 844 O O . PRO A 1 105 ? -24.567 0.121 -6.226 1.00 66.75 105 PRO A O 1
ATOM 847 N N . THR A 1 106 ? -25.765 -1.017 -4.722 1.00 75.50 106 THR A N 1
ATOM 848 C CA . THR A 1 106 ? -25.606 -0.003 -3.679 1.00 75.50 106 THR A CA 1
ATOM 849 C C . THR A 1 106 ? -24.300 -0.216 -2.916 1.00 75.50 106 THR A C 1
ATOM 851 O O . THR A 1 106 ? -23.899 -1.343 -2.593 1.00 75.50 106 THR A O 1
ATOM 854 N N . LEU A 1 107 ? -23.592 0.883 -2.645 1.00 80.12 107 LEU A N 1
ATOM 855 C CA . LEU A 1 107 ? -22.377 0.872 -1.835 1.00 80.12 107 LEU A CA 1
ATOM 856 C C . LEU A 1 107 ? -22.749 0.532 -0.389 1.00 80.12 107 LEU A C 1
ATOM 858 O O . LEU A 1 107 ? -23.394 1.327 0.288 1.00 80.12 107 LEU A O 1
ATOM 862 N N . ARG A 1 108 ? -22.337 -0.641 0.098 1.00 81.81 108 ARG A N 1
ATOM 863 C CA . ARG A 1 108 ? -22.653 -1.080 1.465 1.00 81.81 108 ARG A CA 1
ATOM 864 C C . ARG A 1 108 ? -21.594 -0.677 2.471 1.00 81.81 108 ARG A C 1
ATOM 866 O O . ARG A 1 108 ? -21.918 -0.286 3.586 1.00 81.81 108 ARG A O 1
ATOM 873 N N . SER A 1 109 ? -20.327 -0.836 2.111 1.00 85.56 109 SER A N 1
ATOM 874 C CA . SER A 1 109 ? -19.217 -0.540 3.012 1.00 85.56 109 SER A CA 1
ATOM 875 C C . SER A 1 109 ? -17.925 -0.288 2.244 1.00 85.56 109 SER A C 1
ATOM 877 O O . SER A 1 109 ? -17.857 -0.418 1.021 1.00 85.56 109 SER A O 1
ATOM 879 N N . TRP A 1 110 ? -16.881 0.094 2.973 1.00 89.12 110 TRP A N 1
ATOM 880 C CA . TRP A 1 110 ? -15.539 0.254 2.434 1.00 89.12 110 TRP A CA 1
ATOM 881 C C . TRP A 1 110 ? -14.614 -0.774 3.059 1.00 89.12 110 TRP A C 1
ATOM 883 O O . TRP A 1 110 ? -14.566 -0.910 4.279 1.00 89.12 110 TRP A O 1
ATOM 893 N N . ARG A 1 111 ? -13.838 -1.456 2.222 1.00 92.12 111 ARG A N 1
ATOM 894 C CA . ARG A 1 111 ? -12.794 -2.380 2.659 1.00 92.12 111 ARG A CA 1
ATOM 895 C C . ARG A 1 111 ? -11.434 -1.730 2.451 1.00 92.12 111 ARG A C 1
ATOM 897 O O . ARG A 1 111 ? -11.246 -0.971 1.494 1.00 92.12 111 ARG A O 1
ATOM 904 N N . ARG A 1 112 ? -10.504 -1.985 3.371 1.00 94.38 112 ARG A N 1
ATOM 905 C CA . ARG A 1 112 ? -9.161 -1.403 3.355 1.00 94.38 112 ARG A CA 1
ATOM 906 C C . ARG A 1 112 ? -8.105 -2.478 3.528 1.00 94.38 112 ARG A C 1
ATOM 908 O O . ARG A 1 112 ? -8.333 -3.422 4.277 1.00 94.38 112 ARG A O 1
ATOM 915 N N . TRP A 1 113 ? -6.971 -2.317 2.856 1.00 94.56 113 TRP A N 1
ATOM 916 C CA . TRP A 1 113 ? -5.870 -3.277 2.898 1.00 94.56 113 TRP A CA 1
ATOM 917 C C . TRP A 1 113 ? -4.522 -2.587 3.055 1.00 94.56 113 TRP A C 1
ATOM 919 O O . TRP A 1 113 ? -4.307 -1.510 2.498 1.00 94.56 113 TRP A O 1
ATOM 929 N N . MET A 1 114 ? -3.631 -3.236 3.798 1.00 93.69 114 MET A N 1
ATOM 930 C CA . MET A 1 114 ? -2.213 -2.919 3.920 1.00 93.69 114 MET A CA 1
ATOM 931 C C . MET A 1 114 ? -1.418 -3.925 3.098 1.00 93.69 114 MET A C 1
ATOM 933 O O . MET A 1 114 ? -1.452 -5.125 3.373 1.00 93.69 114 MET A O 1
ATOM 937 N N . LYS A 1 115 ? -0.695 -3.432 2.097 1.00 92.38 115 LYS A N 1
ATOM 938 C CA . LYS A 1 115 ? 0.175 -4.233 1.241 1.00 92.38 115 LYS A CA 1
ATOM 939 C C . LYS A 1 115 ? 1.628 -3.883 1.515 1.00 92.38 115 LYS A C 1
ATOM 941 O O . LYS A 1 115 ? 2.004 -2.722 1.365 1.00 92.38 115 LYS A O 1
ATOM 946 N N . VAL A 1 116 ? 2.447 -4.868 1.870 1.00 91.62 116 VAL A N 1
ATOM 947 C CA . VAL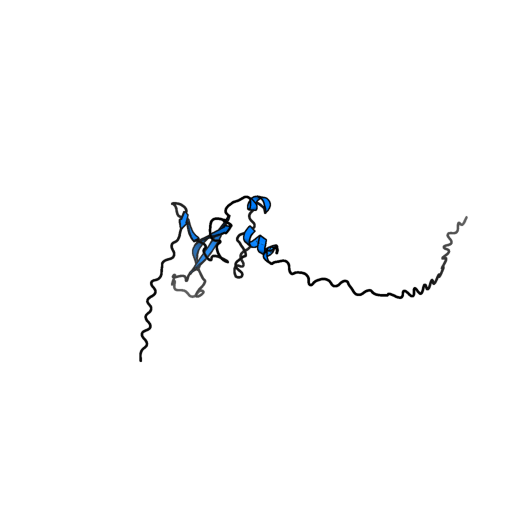 A 1 116 ? 3.899 -4.679 1.978 1.00 91.62 116 VAL A CA 1
ATOM 948 C C . VAL A 1 116 ? 4.492 -4.657 0.572 1.00 91.62 116 VAL A C 1
ATOM 950 O O . VAL A 1 116 ? 4.442 -5.651 -0.144 1.00 91.62 116 VAL A O 1
ATOM 953 N N . VAL A 1 117 ? 5.022 -3.502 0.179 1.00 88.00 117 VAL A N 1
ATOM 954 C CA . VAL A 1 117 ? 5.621 -3.262 -1.144 1.00 88.00 117 VAL A CA 1
ATOM 955 C C . VAL A 1 117 ? 7.106 -3.599 -1.121 1.00 88.00 117 VAL A C 1
ATOM 957 O O . VAL A 1 117 ? 7.633 -4.206 -2.044 1.00 88.00 117 VAL A O 1
ATOM 960 N N . PHE A 1 118 ? 7.779 -3.197 -0.045 1.00 87.19 118 PHE A N 1
ATOM 961 C CA . PHE A 1 118 ? 9.186 -3.477 0.185 1.00 87.19 118 PHE A CA 1
ATOM 962 C C . PHE A 1 118 ? 9.431 -3.563 1.685 1.00 87.19 118 PHE A C 1
ATOM 964 O O . PHE A 1 118 ? 9.073 -2.641 2.414 1.00 87.19 118 PHE A O 1
ATOM 971 N N . ALA A 1 119 ? 10.038 -4.654 2.130 1.00 89.69 119 ALA A N 1
ATOM 972 C CA . ALA A 1 119 ? 10.643 -4.801 3.445 1.00 89.69 119 ALA A CA 1
ATOM 973 C C . ALA A 1 119 ? 11.619 -5.986 3.358 1.00 89.69 119 ALA A C 1
ATOM 975 O O . ALA A 1 119 ? 11.176 -7.087 3.051 1.00 89.69 119 ALA A O 1
ATOM 976 N N . PRO A 1 120 ? 12.927 -5.824 3.619 1.00 86.56 120 PRO A N 1
ATOM 977 C CA . PRO A 1 120 ? 13.900 -6.906 3.432 1.00 86.56 120 PRO A CA 1
ATOM 978 C C . PRO A 1 120 ? 13.718 -8.069 4.422 1.00 86.56 120 PRO A C 1
ATOM 980 O O . PRO A 1 120 ? 14.253 -9.149 4.209 1.00 86.56 120 PRO A O 1
ATOM 983 N N . HIS A 1 121 ? 12.975 -7.846 5.508 1.00 90.00 121 HIS A N 1
ATOM 984 C CA . HIS A 1 121 ? 12.742 -8.808 6.587 1.00 90.00 121 HIS A CA 1
ATOM 985 C C . HIS A 1 121 ? 11.359 -9.480 6.525 1.00 90.00 121 HIS A C 1
ATOM 987 O O . HIS A 1 121 ? 11.033 -10.274 7.403 1.00 90.00 121 HIS A O 1
ATOM 993 N N . VAL A 1 122 ? 10.529 -9.161 5.525 1.00 88.19 122 VAL A N 1
ATOM 994 C CA . VAL A 1 122 ? 9.184 -9.736 5.353 1.00 88.19 122 VAL A CA 1
ATOM 995 C C . VAL A 1 122 ? 9.033 -10.203 3.913 1.00 88.19 122 VAL A C 1
ATOM 997 O O . VAL A 1 122 ? 9.530 -9.557 2.994 1.00 88.19 122 VAL A O 1
ATOM 1000 N N . ALA A 1 123 ? 8.321 -11.309 3.699 1.00 84.31 123 ALA A N 1
ATOM 1001 C CA . ALA A 1 123 ? 7.912 -11.689 2.354 1.00 84.31 123 ALA A CA 1
ATOM 1002 C C . ALA A 1 123 ? 7.100 -10.549 1.707 1.00 84.31 123 ALA A C 1
ATOM 1004 O O . ALA A 1 123 ? 6.207 -9.973 2.333 1.00 84.31 123 ALA A O 1
ATOM 1005 N N . GLY A 1 124 ? 7.423 -10.213 0.457 1.00 76.44 124 GLY A N 1
ATOM 1006 C CA . GLY A 1 124 ? 6.657 -9.230 -0.306 1.00 76.44 124 GLY A CA 1
ATOM 1007 C C . GLY A 1 124 ? 5.227 -9.712 -0.552 1.00 76.44 124 GLY A C 1
ATOM 1008 O O . GLY A 1 124 ? 4.986 -10.911 -0.699 1.00 76.44 124 GLY A O 1
ATOM 1009 N N . ALA A 1 125 ? 4.276 -8.779 -0.602 1.00 85.38 125 ALA A N 1
ATOM 1010 C CA . ALA A 1 125 ? 2.925 -9.093 -1.050 1.00 85.38 125 ALA A CA 1
ATOM 1011 C C . ALA A 1 125 ? 2.913 -9.347 -2.568 1.00 85.38 125 ALA A C 1
ATOM 1013 O O . ALA A 1 125 ? 3.679 -8.727 -3.309 1.00 85.38 125 ALA A O 1
ATOM 1014 N N . GLY A 1 126 ? 2.039 -10.248 -3.017 1.00 84.75 126 GLY A N 1
ATOM 1015 C CA . GLY A 1 126 ? 1.894 -10.587 -4.430 1.00 84.75 126 GLY A CA 1
ATOM 1016 C C . GLY A 1 126 ? 1.187 -9.493 -5.244 1.00 84.75 126 GLY A C 1
ATOM 1017 O O . GLY A 1 126 ? 0.814 -8.441 -4.701 1.00 84.75 126 GLY A O 1
ATOM 1018 N N . PRO A 1 127 ? 0.978 -9.736 -6.550 1.00 84.69 127 PRO A N 1
ATOM 1019 C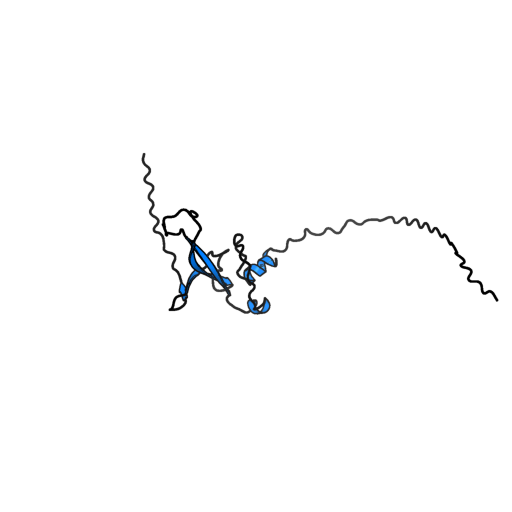 CA . PRO A 1 127 ? 0.220 -8.850 -7.429 1.00 84.69 127 PRO A CA 1
ATOM 1020 C C . PRO A 1 127 ? -1.140 -8.445 -6.839 1.00 84.69 127 PRO A C 1
ATOM 1022 O O . PRO A 1 127 ? -1.856 -9.249 -6.235 1.00 84.69 127 PRO A O 1
ATOM 1025 N N . GLY A 1 128 ? -1.510 -7.169 -6.981 1.00 86.44 128 GLY A N 1
ATOM 1026 C CA . GLY A 1 128 ? -2.780 -6.660 -6.458 1.00 86.44 128 GLY A CA 1
ATOM 1027 C C . GLY A 1 128 ? -2.861 -6.700 -4.934 1.00 86.44 128 GLY A C 1
ATOM 1028 O O . GLY A 1 128 ? -2.101 -6.009 -4.260 1.00 86.44 128 GLY A O 1
ATOM 1029 N N . LEU A 1 129 ? -3.813 -7.452 -4.376 1.00 88.69 129 LEU A N 1
ATOM 1030 C CA . LEU A 1 129 ? -4.033 -7.561 -2.924 1.00 88.69 129 LEU A CA 1
ATOM 1031 C C . LEU A 1 129 ? -3.683 -8.948 -2.366 1.00 88.69 129 LEU A C 1
ATOM 1033 O O . LEU A 1 129 ? -4.082 -9.284 -1.249 1.00 88.69 129 LEU A O 1
ATOM 1037 N N . GLU A 1 130 ? -2.955 -9.762 -3.128 1.00 88.62 130 GLU A N 1
ATOM 1038 C CA . GLU A 1 130 ? -2.504 -11.070 -2.667 1.00 88.62 130 GLU A CA 1
ATOM 1039 C C . GLU A 1 130 ? -1.526 -10.928 -1.489 1.00 88.62 130 GLU A C 1
ATOM 1041 O O . GLU A 1 130 ? -0.559 -10.171 -1.540 1.00 88.62 130 GLU A O 1
ATOM 1046 N N . GLY A 1 131 ? -1.808 -11.621 -0.383 1.00 88.19 131 GLY A N 1
ATOM 1047 C CA . GLY A 1 131 ? -1.036 -11.495 0.860 1.00 88.19 131 GLY A CA 1
ATOM 1048 C C . GLY A 1 131 ? -1.226 -10.164 1.604 1.00 88.19 131 GLY A C 1
ATOM 1049 O O . GLY A 1 131 ? -0.658 -9.986 2.680 1.00 88.19 131 GLY A O 1
ATOM 1050 N N . ALA A 1 132 ? -2.037 -9.233 1.086 1.00 91.69 132 ALA A N 1
ATOM 1051 C CA . ALA A 1 132 ? -2.319 -7.969 1.756 1.00 91.69 132 ALA A CA 1
ATOM 1052 C C . ALA A 1 132 ? -3.275 -8.166 2.944 1.00 91.69 132 ALA A C 1
ATOM 1054 O O . ALA A 1 132 ? -4.297 -8.853 2.854 1.00 91.69 132 ALA A O 1
ATOM 1055 N N . VAL A 1 133 ? -2.978 -7.500 4.058 1.00 93.38 133 VAL A N 1
ATOM 1056 C CA . VAL A 1 133 ? -3.763 -7.609 5.291 1.00 93.38 133 VAL A CA 1
ATOM 1057 C C . VAL A 1 133 ? -4.946 -6.655 5.224 1.00 93.38 133 VAL A C 1
ATOM 1059 O O . VAL A 1 133 ? -4.773 -5.439 5.123 1.00 93.38 133 VAL A O 1
ATOM 1062 N N . G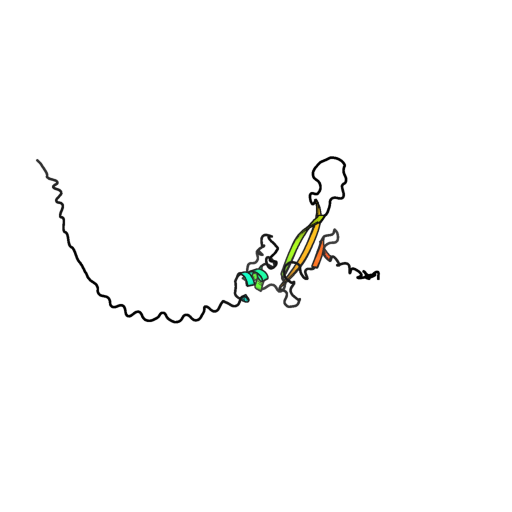LN A 1 134 ? -6.163 -7.194 5.289 1.00 95.06 134 GLN A N 1
ATOM 1063 C CA . GLN A 1 134 ? -7.360 -6.368 5.408 1.00 95.06 134 GLN A CA 1
ATOM 1064 C C . GLN A 1 134 ? -7.436 -5.767 6.818 1.00 95.06 134 GLN A C 1
ATOM 1066 O O . GLN A 1 134 ? -7.180 -6.453 7.805 1.00 95.06 134 GLN A O 1
ATOM 1071 N N . TYR A 1 135 ? -7.821 -4.496 6.920 1.00 95.12 135 TYR A N 1
ATOM 1072 C CA . TYR A 1 135 ? -7.967 -3.808 8.200 1.00 95.12 135 TYR A CA 1
ATOM 1073 C C . TYR A 1 135 ? -9.224 -2.935 8.254 1.00 95.12 135 TYR A C 1
ATOM 1075 O O . TYR A 1 135 ? -9.770 -2.511 7.230 1.00 95.12 135 TYR A O 1
ATOM 1083 N N . GLU A 1 136 ? -9.667 -2.655 9.475 1.00 94.81 136 GLU A N 1
ATOM 1084 C CA . GLU A 1 136 ? -10.735 -1.723 9.809 1.00 94.81 136 GLU A CA 1
ATOM 1085 C C . GLU A 1 136 ? -10.200 -0.575 10.678 1.00 94.81 136 GLU A C 1
ATOM 1087 O O . GLU A 1 136 ? -9.239 -0.732 11.434 1.00 94.81 136 GLU A O 1
ATOM 1092 N N . VAL A 1 137 ? -10.808 0.604 10.533 1.00 93.56 137 VAL A N 1
ATOM 1093 C CA . VAL A 1 137 ? -10.549 1.769 11.388 1.00 93.56 137 VAL A CA 1
ATOM 1094 C C . VAL A 1 137 ? -11.763 1.918 12.289 1.00 93.56 137 VAL A C 1
ATOM 1096 O O . VAL A 1 137 ? -12.870 2.137 11.800 1.00 93.56 137 VAL A O 1
ATOM 1099 N N . THR A 1 138 ? -11.553 1.770 13.586 1.00 93.31 138 THR A N 1
ATOM 1100 C CA . THR A 1 138 ? -12.588 1.838 14.620 1.00 93.31 138 THR A CA 1
ATOM 1101 C C . THR A 1 138 ? -12.330 3.035 15.532 1.00 93.31 138 THR A C 1
ATOM 1103 O O . THR A 1 138 ? -11.270 3.658 15.458 1.00 93.31 138 THR A O 1
ATOM 1106 N N . MET A 1 139 ? -13.260 3.331 16.443 1.00 94.19 139 MET A N 1
ATOM 1107 C CA . MET A 1 139 ? -13.035 4.350 17.480 1.00 94.19 139 MET A CA 1
ATOM 1108 C C . MET A 1 139 ? -11.842 4.018 18.396 1.00 94.19 139 MET A C 1
ATOM 1110 O O . MET A 1 139 ? -11.265 4.925 18.983 1.00 94.19 139 MET A O 1
ATOM 1114 N N . GLY A 1 140 ? -11.445 2.742 18.486 1.00 94.94 140 GLY A N 1
ATOM 1115 C CA . GLY A 1 140 ? -10.255 2.289 19.214 1.00 94.94 140 GLY A CA 1
ATOM 1116 C C . GLY A 1 140 ? -8.968 2.255 18.378 1.00 94.94 140 GLY A C 1
ATOM 1117 O O . GLY A 1 140 ? -7.948 1.783 18.868 1.00 94.94 140 GLY A O 1
ATOM 1118 N N . GLY A 1 141 ? -8.998 2.715 17.121 1.00 94.56 141 GLY A N 1
ATOM 1119 C CA . GLY A 1 141 ? -7.849 2.706 16.214 1.00 94.56 141 GLY A CA 1
ATOM 1120 C C . GLY A 1 141 ? -7.913 1.618 15.138 1.00 94.56 141 GLY A C 1
ATOM 1121 O O . GLY A 1 141 ? -8.991 1.254 14.659 1.00 94.56 141 GLY A O 1
ATOM 1122 N N . LEU A 1 142 ? -6.742 1.142 14.706 1.00 93.75 142 LEU A N 1
ATOM 1123 C CA . LEU A 1 142 ? -6.585 0.174 13.617 1.00 93.75 142 LEU A CA 1
ATOM 1124 C C . LEU A 1 142 ? -6.706 -1.263 14.123 1.00 93.75 142 LEU A C 1
ATOM 1126 O O . LEU A 1 142 ? -6.043 -1.641 15.085 1.00 93.75 142 LEU A O 1
ATOM 1130 N N . LYS A 1 143 ? -7.495 -2.079 13.424 1.00 94.56 143 LYS A N 1
ATOM 1131 C CA . LYS A 1 143 ? -7.653 -3.503 13.726 1.00 94.56 143 LYS A CA 1
ATOM 1132 C C . LYS A 1 143 ? -7.574 -4.344 12.456 1.00 94.56 143 LYS A C 1
ATOM 1134 O O . LYS A 1 143 ? -8.154 -3.985 11.433 1.00 94.56 143 LYS A O 1
ATOM 1139 N N . ALA A 1 144 ? -6.853 -5.460 12.516 1.00 93.94 144 ALA A N 1
ATOM 1140 C CA . ALA A 1 144 ? -6.793 -6.424 11.422 1.00 93.94 144 ALA A CA 1
ATOM 1141 C C . ALA A 1 144 ? -8.115 -7.202 11.307 1.00 93.94 144 ALA A C 1
ATOM 1143 O O . ALA A 1 144 ? -8.747 -7.532 12.311 1.00 93.94 144 ALA A O 1
ATOM 1144 N N . VAL A 1 145 ? -8.532 -7.498 10.077 1.00 92.81 145 VAL A N 1
ATOM 1145 C CA . VAL A 1 145 ? -9.720 -8.311 9.797 1.00 92.81 145 VAL A CA 1
ATOM 1146 C C . VAL A 1 145 ? -9.276 -9.752 9.563 1.00 92.81 145 VAL A C 1
ATOM 1148 O O . VAL A 1 145 ? -8.584 -10.044 8.589 1.00 92.81 145 VAL A O 1
ATOM 1151 N N . GLU A 1 146 ? -9.693 -10.661 10.439 1.00 86.19 146 GLU A N 1
ATOM 1152 C CA . GLU A 1 146 ? -9.405 -12.089 10.303 1.00 86.19 146 GLU A CA 1
ATOM 1153 C C . GLU A 1 146 ? -10.255 -12.719 9.189 1.00 86.19 146 GLU A C 1
ATOM 1155 O O . GLU A 1 146 ? -11.474 -12.527 9.112 1.00 86.19 146 GLU A O 1
ATOM 1160 N N . LYS A 1 147 ? -9.621 -13.501 8.308 1.00 72.19 147 LYS A N 1
ATOM 1161 C CA . LYS A 1 147 ? -10.340 -14.290 7.303 1.00 72.19 147 LYS A CA 1
ATOM 1162 C C . LYS A 1 147 ? -10.965 -15.492 8.013 1.00 72.19 147 LYS A C 1
ATOM 1164 O O . LYS A 1 147 ? -10.241 -16.353 8.505 1.00 72.19 147 LYS A O 1
ATOM 1169 N N . ARG A 1 148 ? -12.300 -15.566 8.063 1.00 64.62 148 ARG A N 1
ATOM 1170 C CA . ARG A 1 148 ? -13.001 -16.754 8.581 1.00 64.62 148 ARG A CA 1
ATOM 1171 C C . ARG A 1 148 ? -12.537 -17.982 7.783 1.00 64.62 148 ARG A C 1
ATOM 1173 O O . ARG A 1 148 ? -12.699 -18.000 6.563 1.00 64.62 148 ARG A O 1
ATOM 1180 N N . LYS A 1 149 ? -11.950 -18.982 8.449 1.00 52.31 149 LYS A N 1
ATOM 1181 C CA . LYS A 1 149 ? -11.742 -20.315 7.863 1.00 52.31 149 LYS A CA 1
ATOM 1182 C C . LYS A 1 149 ? -13.129 -20.912 7.619 1.00 52.31 149 LYS A C 1
ATOM 1184 O O . LYS A 1 149 ? -13.856 -21.154 8.575 1.00 52.31 149 LYS A O 1
ATOM 1189 N N . GLY A 1 150 ? -13.521 -21.078 6.359 1.00 47.19 150 GLY A N 1
ATOM 1190 C CA . GLY A 1 150 ? -14.685 -21.897 6.031 1.00 47.19 150 GLY A CA 1
ATOM 1191 C C . GLY A 1 150 ? -14.352 -23.353 6.344 1.00 47.19 150 GLY A C 1
ATOM 1192 O O . GLY A 1 150 ? -13.314 -23.837 5.896 1.00 47.19 150 GLY A O 1
ATOM 1193 N N . ASN A 1 151 ? -15.191 -24.021 7.136 1.00 41.56 151 ASN A N 1
ATOM 1194 C CA . ASN A 1 151 ? -15.213 -25.480 7.194 1.00 41.56 151 ASN A CA 1
ATOM 1195 C C . ASN A 1 151 ? -15.578 -25.982 5.794 1.00 41.56 151 ASN A C 1
ATOM 1197 O O . ASN A 1 151 ? -16.650 -25.648 5.297 1.00 41.56 151 ASN A O 1
ATOM 1201 N N . GLY A 1 152 ? -14.674 -26.726 5.160 1.00 46.19 152 GLY A N 1
ATOM 1202 C CA . GLY A 1 152 ? -15.012 -27.561 4.013 1.00 46.19 152 GLY A CA 1
ATOM 1203 C C . GLY A 1 152 ? -15.756 -28.793 4.517 1.00 46.19 152 GLY A C 1
ATOM 1204 O O . GLY A 1 152 ? -15.297 -29.436 5.459 1.00 46.19 152 GLY A O 1
ATOM 1205 N N . GLY A 1 153 ? -16.908 -29.066 3.923 1.00 44.12 153 GLY A N 1
ATOM 1206 C CA . GLY A 1 153 ? -17.762 -30.196 4.257 1.00 44.12 153 GLY A CA 1
ATOM 1207 C C . GLY A 1 153 ? -19.011 -30.165 3.390 1.00 44.12 153 GLY A C 1
ATOM 1208 O O . GLY A 1 153 ? -20.102 -30.036 3.926 1.00 44.12 153 GLY A O 1
ATOM 1209 N N . ASP A 1 154 ? -18.818 -30.213 2.073 1.00 41.75 154 ASP A N 1
ATOM 1210 C CA . ASP A 1 154 ? -19.862 -30.630 1.141 1.00 41.75 154 ASP A CA 1
ATOM 1211 C C . ASP A 1 154 ? -19.452 -32.041 0.692 1.00 41.75 154 ASP A C 1
ATOM 1213 O O . ASP A 1 154 ? -18.556 -32.210 -0.136 1.00 41.75 154 ASP A O 1
ATOM 1217 N N . GLU A 1 155 ? -20.006 -33.046 1.372 1.00 45.03 155 GLU A N 1
ATOM 1218 C CA . GLU A 1 155 ? -19.961 -34.448 0.960 1.00 45.03 155 GLU A CA 1
ATOM 1219 C C . GLU A 1 155 ? -20.902 -34.603 -0.243 1.00 45.03 155 GLU A C 1
ATOM 1221 O O . GLU A 1 155 ? -22.085 -34.272 -0.172 1.00 45.03 155 GLU A O 1
ATOM 1226 N N . GLU A 1 156 ? -20.349 -35.050 -1.369 1.00 45.84 156 GLU A N 1
ATOM 1227 C CA . GLU A 1 156 ? -21.108 -35.480 -2.541 1.00 45.84 156 GLU A CA 1
ATOM 1228 C C . GLU A 1 156 ? -21.771 -36.830 -2.213 1.00 45.84 156 GLU A C 1
ATOM 1230 O O . GLU A 1 156 ? -21.112 -37.869 -2.213 1.00 45.84 156 GLU A O 1
ATOM 1235 N N . GLU A 1 157 ? -23.071 -36.822 -1.904 1.00 45.06 157 GLU A N 1
ATOM 1236 C CA . GLU A 1 157 ? -23.911 -38.020 -2.014 1.00 45.06 157 GLU A CA 1
ATOM 1237 C C . GLU A 1 157 ? -24.265 -38.220 -3.496 1.00 45.06 157 GLU A C 1
ATOM 1239 O O . GLU A 1 157 ? -25.094 -37.512 -4.069 1.00 45.06 157 GLU A O 1
ATOM 1244 N N . GLU A 1 158 ? -23.577 -39.171 -4.128 1.00 51.41 158 GLU A N 1
ATOM 1245 C CA . GLU A 1 158 ? -23.896 -39.706 -5.449 1.00 51.41 158 GLU A CA 1
ATOM 1246 C C . GLU A 1 158 ? -25.016 -40.755 -5.284 1.00 51.41 158 GLU A C 1
ATOM 1248 O O . GLU A 1 158 ? -24.799 -41.829 -4.722 1.00 51.41 158 GLU A O 1
ATOM 1253 N N . GLU A 1 159 ? -26.235 -40.426 -5.726 1.00 44.28 159 GLU A N 1
ATOM 1254 C CA . GLU A 1 159 ? -27.309 -41.405 -5.939 1.00 44.28 159 GLU A CA 1
ATOM 1255 C C . GLU A 1 159 ? -26.916 -42.354 -7.084 1.00 44.28 159 GLU A C 1
ATOM 1257 O O . GLU A 1 159 ? -26.700 -41.918 -8.219 1.00 44.28 159 GLU A O 1
ATOM 1262 N N . GLY A 1 160 ? -26.890 -43.655 -6.785 1.00 42.88 160 GLY A N 1
ATOM 1263 C CA . GLY A 1 160 ? -26.809 -44.762 -7.737 1.00 42.88 160 GLY A CA 1
ATOM 1264 C C . GLY A 1 160 ? -27.530 -45.990 -7.204 1.00 42.88 160 GLY A C 1
ATOM 1265 O O . GLY A 1 160 ? -27.238 -46.381 -6.051 1.00 42.88 160 GLY A O 1
#

Sequence (160 aa):
NNNNNNNNNNNNNNNNNNNNNNNNNIAPPPFRPPSQASHPALLLDHQQRWFTGWGDDPFDNAPQKTPSLGLVWTTQIAARIALFKRPAYGRSRYRVDDDEERGMPTLRSWRRWMKVVFAPHVAGAGPGLEGAVQYEVTMGGLKAVEKRKGNGGDEEEEEG

Secondary structure (DSSP, 8-state):
--------------------------PPPP-PPP--PPPGGGSHHHHHHHHHS-S--TT--SPPPPPTTHHHHHTT-S-EEEEEEEEEEE-------S-S-TT--EEEEEEEEEEEEE-TTSPPP-STTTTPEEEEEETTEEEE-----PPP--------

Radius of gyration: 35.85 Å; chains: 1; bounding box: 75×112×87 Å

Foldseek 3Di:
DDDDDDDDDDDDDDDDDDDDPDPDPDDPDPPDDDPPPPDVCPDPLNVVCLQQVPDLAPPDPDDGDHDPCDDVRSVVDQWDKDKDKDFDWDFDPDPDDDDDDPTDTDGDDIKMWIFTSHHPPDDHAHGDCRVTWIWDQDPVGIDTDDDDDDDDDDDDPDDD

Organism: NCBI:txid91930

pLDDT: mean 70.9, std 17.32, range [40.47, 95.12]